Protein AF-A0A161MI00-F1 (afdb_monomer)

Foldseek 3Di:
DADPFKDKDKDDDPDPCCVPPHDMDMDMDGGPDPVRVVVVVVVVCVCPDPPHDDPDDDPD

Secondary structure (DSSP, 8-state):
-B-SSEEEEES--S-TTHHHHS---EEEEESS-HHHHHHHHHHHHHHTSTT---TT----

Radius of gyration: 14.93 Å; Cα contacts (8 Å, |Δi|>4): 58; chains: 1; bounding box: 22×39×33 Å

Organism: Triatoma infestans (NCBI:txid30076)

Nearest PDB structures (foldseek):
  8v07-assembly2_C  TM=9.168E-01  e=4.746E-04  Mus musculus
  8ove-assembly1_AR  TM=3.238E-01  e=2.416E+00  Trypanosoma brucei brucei
  8ova-assembly1_AR  TM=3.071E-01  e=3.428E+00  Trypanosoma brucei brucei

Mean predicted aligned error: 5.07 Å

pLDDT: mean 91.15, std 10.25, range [47.44, 98.06]

Sequence (60 aa):
MVTDNTAYIGTSNWVGDYFTRTGGVGVITAGNTTLRSQLENIFLRDWNSEFSYPIYLTEK

InterPr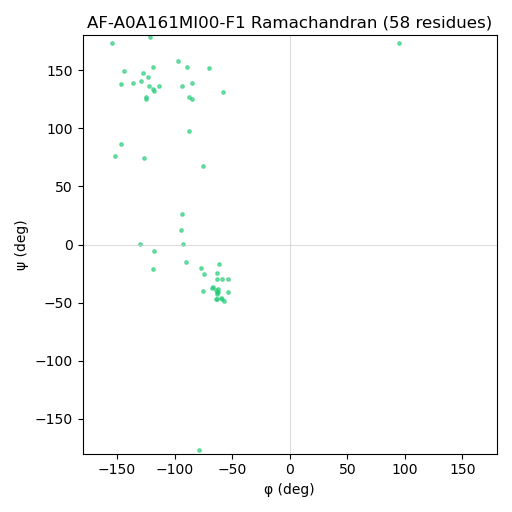o domains:
  IPR050874 Diverse function phospholipase D-related protein [PTHR10185] (1-56)

Structure (mmCIF, N/CA/C/O backbone):
data_AF-A0A161MI00-F1
#
_entry.id   AF-A0A161MI00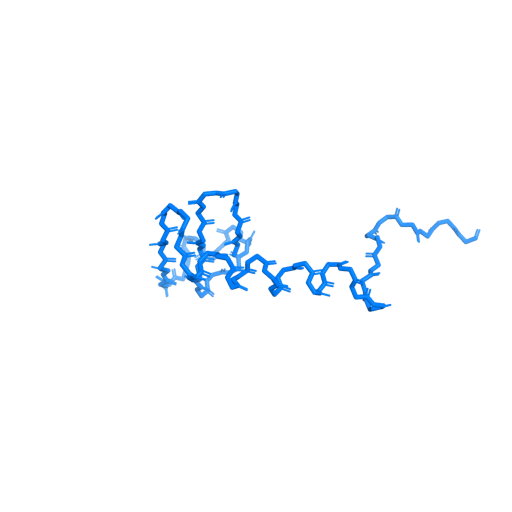-F1
#
loop_
_atom_site.group_PDB
_atom_site.id
_atom_site.type_symbol
_atom_site.label_atom_id
_atom_site.label_alt_id
_atom_site.label_comp_id
_atom_site.label_asym_id
_atom_site.label_entity_id
_atom_site.label_seq_id
_atom_site.pdbx_PDB_ins_code
_atom_site.Cartn_x
_atom_site.Cartn_y
_atom_site.Cartn_z
_atom_site.occupancy
_atom_site.B_iso_or_equiv
_atom_site.auth_seq_id
_atom_site.auth_comp_id
_atom_site.auth_asym_id
_atom_site.auth_atom_id
_atom_site.pdbx_PDB_model_num
ATOM 1 N N . MET A 1 1 ? -0.442 -0.449 -0.998 1.00 92.88 1 MET A N 1
ATOM 2 C CA . MET A 1 1 ? -1.837 -0.252 -1.458 1.00 92.88 1 MET A CA 1
ATOM 3 C C . MET A 1 1 ? -2.754 -0.469 -0.274 1.00 92.88 1 MET A C 1
ATOM 5 O O . MET A 1 1 ? -2.482 -1.349 0.535 1.00 92.88 1 MET A O 1
ATOM 9 N N . VAL A 1 2 ? -3.811 0.324 -0.162 1.00 96.75 2 VAL A N 1
ATOM 10 C CA . VAL A 1 2 ? -4.802 0.199 0.906 1.00 96.75 2 VAL A CA 1
ATOM 11 C C . VAL A 1 2 ? -6.194 0.334 0.301 1.00 96.75 2 VAL A C 1
ATOM 13 O O . VAL A 1 2 ? -6.400 1.120 -0.616 1.00 96.75 2 VAL A O 1
ATOM 16 N N . THR A 1 3 ? -7.114 -0.491 0.778 1.00 96.19 3 THR A N 1
ATOM 17 C CA . THR A 1 3 ? -8.554 -0.445 0.491 1.00 96.19 3 THR A CA 1
ATOM 18 C C . THR A 1 3 ? -9.292 -0.284 1.814 1.00 96.19 3 THR A C 1
ATOM 20 O O . THR A 1 3 ? -8.656 -0.326 2.871 1.00 96.19 3 THR A O 1
ATOM 23 N N . ASP A 1 4 ? -10.617 -0.182 1.788 1.00 95.00 4 ASP A N 1
ATOM 24 C CA . ASP A 1 4 ? -11.460 -0.071 2.987 1.00 95.00 4 ASP A CA 1
ATOM 25 C C . ASP A 1 4 ? -11.223 -1.198 4.008 1.00 95.00 4 ASP A C 1
ATOM 27 O O . ASP A 1 4 ? -11.339 -0.983 5.210 1.00 95.00 4 ASP A O 1
ATOM 31 N N . ASN A 1 5 ? -10.831 -2.395 3.551 1.00 96.69 5 ASN A N 1
ATOM 32 C CA . ASN A 1 5 ? -10.704 -3.577 4.410 1.00 96.69 5 ASN A CA 1
ATOM 33 C C . ASN A 1 5 ? -9.363 -4.322 4.284 1.00 96.69 5 ASN A C 1
ATOM 35 O O . ASN A 1 5 ? -9.174 -5.374 4.892 1.00 96.69 5 ASN A O 1
ATOM 39 N N . THR A 1 6 ? -8.428 -3.872 3.449 1.00 97.44 6 THR A N 1
ATOM 40 C CA . THR A 1 6 ? -7.195 -4.633 3.182 1.00 97.44 6 THR A CA 1
ATOM 41 C C . THR A 1 6 ? -6.011 -3.715 2.941 1.00 97.44 6 THR A C 1
ATOM 43 O O . THR A 1 6 ? -6.125 -2.723 2.220 1.00 97.44 6 THR A O 1
ATOM 46 N N . ALA A 1 7 ? -4.867 -4.075 3.516 1.00 97.44 7 ALA A N 1
ATOM 47 C CA . ALA A 1 7 ? -3.576 -3.462 3.250 1.00 97.44 7 ALA A CA 1
ATOM 48 C C . ALA A 1 7 ? -2.646 -4.461 2.557 1.00 97.44 7 ALA A C 1
ATOM 50 O O . ALA A 1 7 ? -2.552 -5.625 2.944 1.00 97.44 7 ALA A O 1
ATOM 51 N N . TYR A 1 8 ? -1.947 -3.978 1.533 1.00 96.38 8 TYR A N 1
ATOM 52 C CA . TYR A 1 8 ? -0.916 -4.708 0.806 1.00 96.38 8 TYR A CA 1
ATOM 53 C C . TYR A 1 8 ? 0.383 -3.906 0.810 1.00 96.38 8 TYR A C 1
ATOM 55 O O . TYR A 1 8 ? 0.407 -2.737 0.393 1.00 96.38 8 TYR A O 1
ATOM 63 N N . ILE A 1 9 ? 1.460 -4.558 1.236 1.00 96.25 9 ILE A N 1
ATOM 64 C CA . ILE A 1 9 ? 2.829 -4.045 1.192 1.00 96.25 9 ILE A CA 1
ATOM 65 C C . ILE A 1 9 ? 3.656 -5.076 0.434 1.00 96.25 9 ILE A C 1
ATOM 67 O O . ILE A 1 9 ? 3.665 -6.245 0.806 1.00 96.25 9 ILE A O 1
ATOM 71 N N . GLY A 1 10 ? 4.354 -4.662 -0.617 1.00 94.94 10 GLY A N 1
ATOM 72 C CA . GLY A 1 10 ? 5.193 -5.564 -1.394 1.00 94.94 10 GLY A CA 1
ATOM 73 C C . GLY A 1 10 ? 6.320 -4.836 -2.100 1.00 94.94 10 GLY A C 1
ATOM 74 O O . GLY A 1 10 ? 6.392 -3.608 -2.077 1.00 94.94 10 GLY A O 1
ATOM 75 N N . THR A 1 11 ? 7.207 -5.613 -2.711 1.00 93.75 11 THR A N 1
ATOM 76 C CA . THR A 1 11 ? 8.403 -5.101 -3.396 1.00 93.75 11 THR A CA 1
ATOM 77 C C . THR A 1 11 ? 8.170 -4.784 -4.873 1.00 93.75 11 THR A C 1
ATOM 79 O O . THR A 1 11 ? 8.996 -4.118 -5.489 1.00 93.75 11 THR A O 1
ATOM 82 N N . SER A 1 12 ? 7.072 -5.273 -5.454 1.00 91.88 12 SER A N 1
ATOM 83 C CA . SER A 1 12 ? 6.743 -5.062 -6.865 1.00 91.88 12 SER A CA 1
ATOM 84 C C . SER A 1 12 ? 6.011 -3.740 -7.080 1.00 91.88 12 SER A C 1
ATOM 86 O O . SER A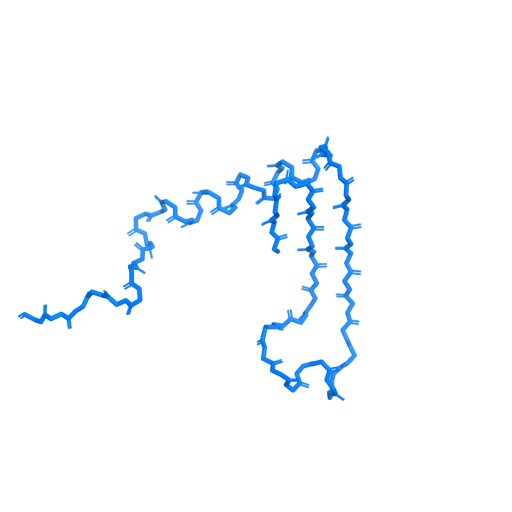 1 12 ? 5.106 -3.384 -6.323 1.00 91.88 12 SER A O 1
ATOM 88 N N . ASN A 1 13 ? 6.377 -3.037 -8.150 1.00 88.56 13 ASN A N 1
ATOM 89 C CA . ASN A 1 13 ? 5.585 -1.931 -8.682 1.00 88.56 13 ASN A CA 1
ATOM 90 C C . ASN A 1 13 ? 4.391 -2.468 -9.512 1.00 88.56 13 ASN A C 1
ATOM 92 O O . ASN A 1 13 ? 4.178 -3.676 -9.610 1.00 88.56 13 ASN A O 1
ATOM 96 N N . TRP A 1 14 ? 3.613 -1.566 -10.120 1.00 88.62 14 TRP A N 1
ATOM 97 C CA . TRP A 1 14 ? 2.449 -1.913 -10.952 1.00 88.62 14 TRP A CA 1
ATOM 98 C C . TRP A 1 14 ? 2.771 -2.032 -12.449 1.00 88.62 14 TRP A C 1
ATOM 100 O O . TRP A 1 14 ? 1.896 -1.828 -13.289 1.00 88.62 14 TRP A O 1
ATOM 110 N N . VAL A 1 15 ? 4.019 -2.355 -12.801 1.00 90.56 15 VAL A N 1
ATOM 111 C CA . VAL A 1 15 ? 4.421 -2.607 -14.192 1.00 90.56 15 VAL A CA 1
ATOM 112 C C . VAL A 1 15 ? 4.338 -4.106 -14.481 1.00 90.56 15 VAL A C 1
ATOM 114 O O . VAL A 1 15 ? 4.739 -4.936 -13.669 1.00 90.56 15 VAL A O 1
ATOM 117 N N . GLY A 1 16 ? 3.788 -4.469 -15.643 1.00 87.31 16 GLY A N 1
ATOM 118 C CA . GLY A 1 16 ? 3.461 -5.860 -15.981 1.00 87.31 16 GLY A CA 1
ATOM 119 C C . GLY A 1 16 ? 4.646 -6.836 -15.956 1.00 87.31 16 GLY A C 1
ATOM 120 O O . GLY A 1 16 ? 4.476 -8.017 -15.652 1.00 87.31 16 GLY A O 1
ATOM 121 N N . ASP A 1 17 ? 5.858 -6.368 -16.242 1.00 89.00 17 ASP A N 1
ATOM 122 C CA . ASP A 1 17 ? 7.053 -7.212 -16.274 1.00 89.00 17 ASP A CA 1
ATOM 123 C C . ASP A 1 17 ? 7.554 -7.617 -14.878 1.00 89.00 17 ASP A C 1
ATOM 125 O O . ASP A 1 17 ? 8.110 -8.708 -14.737 1.00 89.00 17 ASP A O 1
ATOM 129 N N . TYR A 1 18 ? 7.266 -6.844 -13.828 1.00 87.06 18 TYR A N 1
ATOM 130 C CA . TYR A 1 18 ? 7.589 -7.224 -12.447 1.00 87.06 18 TYR A CA 1
ATOM 131 C C . TYR A 1 18 ? 6.848 -8.488 -11.994 1.00 87.06 18 TYR A C 1
ATOM 133 O O . TYR A 1 18 ? 7.390 -9.260 -11.204 1.00 87.06 18 TYR A O 1
ATOM 141 N N . PHE A 1 19 ? 5.655 -8.753 -12.531 1.00 83.44 19 PHE A N 1
ATOM 142 C CA . PHE A 1 19 ? 4.859 -9.937 -12.182 1.00 83.44 19 PHE A CA 1
ATOM 143 C C . PHE A 1 19 ? 5.358 -11.232 -12.828 1.00 83.44 19 PHE A C 1
ATOM 145 O O . PHE A 1 19 ? 5.018 -12.315 -12.361 1.00 83.44 19 PHE A O 1
ATOM 152 N N . THR A 1 20 ? 6.132 -11.138 -13.911 1.00 89.62 20 THR A N 1
ATOM 153 C CA . THR A 1 20 ? 6.542 -12.308 -14.709 1.00 89.62 20 THR A CA 1
ATOM 154 C C . THR A 1 20 ? 8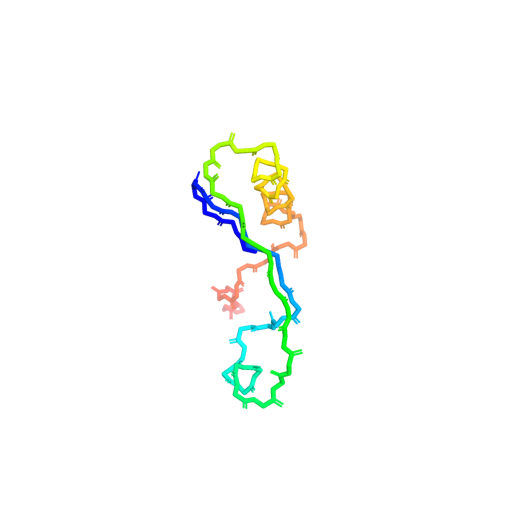.050 -12.519 -14.750 1.00 89.62 20 THR A C 1
ATOM 156 O O . THR A 1 20 ? 8.495 -13.630 -15.026 1.00 89.62 20 THR A O 1
ATOM 159 N N . ARG A 1 21 ? 8.844 -11.474 -14.484 1.00 88.81 21 ARG A N 1
ATOM 160 C CA . ARG A 1 21 ? 10.307 -11.496 -14.640 1.00 88.81 21 ARG A CA 1
ATOM 161 C C . ARG A 1 21 ? 11.081 -11.266 -13.346 1.00 88.81 21 ARG A C 1
ATOM 163 O O . ARG A 1 21 ? 12.304 -11.366 -13.369 1.00 88.81 21 ARG A O 1
ATOM 170 N N . THR A 1 22 ? 10.412 -10.960 -12.232 1.00 88.00 22 THR A N 1
ATOM 171 C CA . THR A 1 22 ? 11.079 -10.697 -10.946 1.00 88.00 22 THR A CA 1
ATOM 172 C C . THR A 1 22 ? 10.509 -11.557 -9.821 1.00 88.00 22 THR A C 1
ATOM 174 O O . THR A 1 22 ? 9.326 -11.887 -9.818 1.00 88.00 22 THR A O 1
ATOM 177 N N . GLY A 1 23 ? 11.360 -11.929 -8.860 1.00 86.00 23 GLY A N 1
ATOM 178 C CA . GLY A 1 23 ? 10.944 -12.586 -7.621 1.00 86.00 23 GLY A CA 1
ATOM 179 C C . GLY A 1 23 ? 10.580 -11.542 -6.571 1.00 86.00 23 GLY A C 1
ATOM 180 O O . GLY A 1 23 ? 11.468 -10.991 -5.924 1.00 86.00 23 GLY A O 1
ATOM 181 N N . GLY A 1 24 ? 9.288 -11.248 -6.430 1.00 89.50 24 GLY A N 1
ATOM 182 C CA . GLY A 1 24 ? 8.773 -10.301 -5.440 1.00 89.50 24 GLY A CA 1
ATOM 183 C C . GLY A 1 24 ? 8.264 -10.983 -4.170 1.00 89.50 24 GLY A C 1
ATOM 184 O O . GLY A 1 24 ? 7.886 -12.153 -4.184 1.00 89.50 24 GLY A O 1
ATOM 185 N N . VAL A 1 25 ? 8.206 -10.224 -3.076 1.00 94.31 25 VAL A N 1
ATOM 186 C CA . VAL A 1 25 ? 7.522 -10.625 -1.840 1.00 94.31 25 VAL A CA 1
ATOM 187 C C . VAL A 1 25 ? 6.471 -9.583 -1.480 1.00 94.31 25 VAL A C 1
ATOM 189 O O . VAL A 1 25 ? 6.663 -8.384 -1.696 1.00 94.31 25 VAL A O 1
ATOM 192 N N . GLY A 1 26 ? 5.351 -10.048 -0.933 1.00 94.25 26 GLY A N 1
ATOM 193 C CA . GLY A 1 26 ? 4.274 -9.195 -0.459 1.00 94.25 26 GLY A CA 1
ATOM 194 C C . GLY A 1 26 ? 3.615 -9.759 0.792 1.00 94.25 26 GLY A C 1
ATOM 195 O O . GLY A 1 26 ? 3.551 -10.972 0.985 1.00 94.25 26 GLY A O 1
ATOM 196 N N . VAL A 1 27 ? 3.121 -8.859 1.635 1.00 95.75 27 VAL A N 1
ATOM 197 C CA . VAL A 1 27 ? 2.332 -9.155 2.829 1.00 95.75 27 VAL A CA 1
ATOM 198 C C . VAL A 1 27 ? 0.964 -8.509 2.665 1.00 95.75 27 VAL A C 1
ATOM 200 O O . VAL A 1 27 ? 0.852 -7.344 2.272 1.00 95.75 27 VAL A O 1
ATOM 203 N N . ILE A 1 28 ? -0.075 -9.282 2.974 1.00 96.31 28 ILE A N 1
ATOM 204 C CA . ILE A 1 28 ? -1.469 -8.850 2.942 1.00 96.31 28 ILE A CA 1
ATOM 205 C C . ILE A 1 28 ? -2.031 -8.954 4.356 1.00 96.31 28 ILE A C 1
ATOM 207 O O . ILE A 1 28 ? -1.889 -9.990 5.006 1.00 96.31 28 ILE A O 1
ATOM 211 N N . THR A 1 29 ? -2.706 -7.902 4.812 1.00 96.69 29 THR A N 1
ATOM 212 C CA . THR A 1 29 ? -3.549 -7.952 6.010 1.00 96.69 29 THR A CA 1
ATOM 213 C C . THR A 1 29 ? -4.972 -7.548 5.657 1.00 96.69 29 THR A C 1
ATOM 215 O O . THR A 1 29 ? -5.190 -6.589 4.918 1.00 96.69 29 THR A O 1
ATOM 218 N N . ALA A 1 30 ? -5.948 -8.291 6.175 1.00 95.06 30 ALA A N 1
ATOM 219 C CA . ALA A 1 30 ? -7.369 -8.060 5.942 1.00 95.06 30 ALA A CA 1
ATOM 220 C C . ALA A 1 30 ? -8.093 -7.769 7.262 1.00 95.06 30 ALA A C 1
ATOM 222 O O . ALA A 1 30 ? -7.667 -8.229 8.324 1.00 95.06 30 ALA A O 1
ATOM 223 N N . GLY A 1 31 ? -9.191 -7.021 7.191 1.00 93.25 31 GLY A N 1
ATOM 224 C CA . GLY A 1 31 ? -9.920 -6.541 8.358 1.00 93.25 31 GLY A CA 1
ATOM 225 C C . GLY A 1 31 ? -9.516 -5.127 8.776 1.00 93.25 31 GLY A C 1
ATOM 226 O O . GLY A 1 31 ? -8.535 -4.550 8.292 1.00 93.25 31 GLY A O 1
ATOM 227 N N . ASN A 1 32 ? -10.248 -4.592 9.754 1.00 87.69 32 ASN A N 1
ATOM 228 C CA . ASN A 1 32 ? -9.930 -3.327 10.414 1.00 87.69 32 ASN A CA 1
ATOM 229 C C . ASN A 1 32 ? -8.756 -3.504 11.398 1.00 87.69 32 ASN A C 1
ATOM 231 O O . ASN A 1 32 ? -8.922 -3.494 12.616 1.00 87.69 32 ASN A O 1
ATOM 235 N N . THR A 1 33 ? -7.570 -3.771 10.854 1.00 95.19 33 THR A N 1
ATOM 236 C CA . THR A 1 33 ? -6.334 -3.947 11.627 1.00 95.19 33 THR A CA 1
ATOM 237 C C . THR A 1 33 ? -5.620 -2.616 11.822 1.00 95.19 33 THR A C 1
ATOM 239 O O . THR A 1 33 ? -5.671 -1.746 10.953 1.00 95.19 33 THR A O 1
ATOM 242 N N . THR A 1 34 ? -4.855 -2.488 12.910 1.00 96.44 34 THR A N 1
ATOM 243 C CA . THR A 1 34 ? -4.023 -1.300 13.161 1.00 96.44 34 THR A CA 1
ATOM 244 C C . THR A 1 34 ? -3.098 -0.989 11.986 1.00 96.44 34 THR A C 1
ATOM 246 O O . THR A 1 34 ? -2.973 0.169 11.597 1.00 96.44 34 THR A O 1
ATOM 249 N N . LEU A 1 35 ? -2.493 -2.015 11.373 1.00 96.31 35 LEU A N 1
ATOM 250 C CA . LEU A 1 35 ? -1.624 -1.836 10.208 1.00 96.31 35 LEU A CA 1
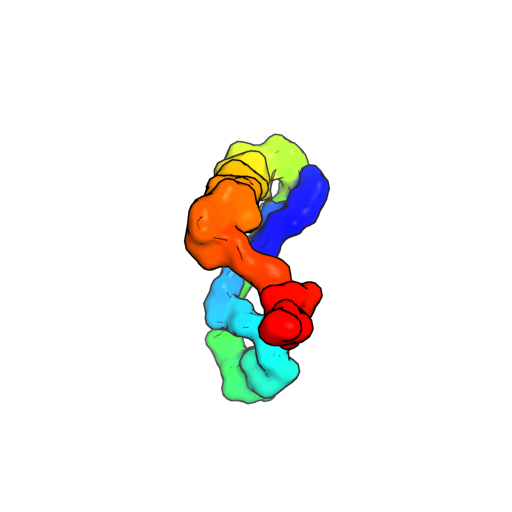ATOM 251 C C . LEU A 1 35 ? -2.388 -1.262 9.007 1.00 96.31 35 LEU A C 1
ATOM 253 O O . LEU A 1 35 ? -1.872 -0.383 8.320 1.00 96.31 35 LEU A O 1
ATOM 257 N N . ARG A 1 36 ? -3.624 -1.721 8.765 1.00 96.88 36 ARG A N 1
ATOM 258 C CA . ARG A 1 36 ? -4.461 -1.194 7.679 1.00 96.88 36 ARG A CA 1
ATOM 259 C C . ARG A 1 36 ? -4.789 0.281 7.904 1.00 96.88 36 ARG A C 1
ATOM 261 O O . ARG A 1 36 ? -4.598 1.072 6.984 1.00 96.88 36 ARG A O 1
ATOM 268 N N . SER A 1 37 ? -5.208 0.659 9.113 1.00 97.38 37 SER A N 1
ATOM 269 C CA . SER A 1 37 ? -5.511 2.059 9.452 1.00 97.38 37 SER A CA 1
ATOM 270 C C . SER A 1 37 ? -4.272 2.959 9.375 1.00 97.38 37 SER A C 1
ATOM 272 O O . SER A 1 37 ? -4.342 4.083 8.887 1.00 97.38 37 SER A O 1
ATOM 274 N N . GLN A 1 38 ? -3.106 2.472 9.810 1.00 97.31 38 GLN A N 1
ATOM 275 C CA . GLN A 1 38 ? -1.847 3.215 9.685 1.00 97.31 38 GLN A CA 1
ATOM 276 C C . GLN A 1 38 ? -1.469 3.457 8.222 1.00 97.31 38 GLN A C 1
ATOM 278 O O . GLN A 1 38 ? -1.061 4.563 7.867 1.00 97.31 38 GLN A O 1
ATOM 283 N N . LEU A 1 39 ? -1.627 2.444 7.367 1.00 97.44 39 LEU A N 1
ATOM 284 C CA . LEU A 1 39 ? -1.321 2.573 5.946 1.00 97.44 39 LEU A CA 1
ATOM 285 C C . LEU A 1 39 ? -2.287 3.534 5.233 1.00 97.44 39 LEU A C 1
ATOM 287 O O . LEU A 1 39 ? -1.850 4.302 4.378 1.00 97.44 39 LEU A O 1
ATOM 291 N N . GLU A 1 40 ? -3.569 3.534 5.607 1.00 97.44 40 GLU A N 1
ATOM 292 C CA . GLU A 1 40 ? -4.553 4.526 5.148 1.00 97.44 40 GLU A CA 1
ATOM 293 C C . GLU A 1 40 ? -4.147 5.953 5.525 1.00 97.44 40 GLU A C 1
ATOM 295 O O . GLU A 1 40 ? -4.150 6.834 4.669 1.00 97.44 40 GLU A O 1
ATOM 300 N N . ASN A 1 41 ? -3.719 6.181 6.768 1.00 98.06 41 ASN A N 1
ATOM 301 C CA . ASN A 1 41 ? -3.284 7.508 7.206 1.00 98.06 41 ASN A CA 1
ATOM 302 C C . ASN A 1 41 ? -2.066 8.018 6.418 1.00 98.06 41 ASN A C 1
ATOM 304 O O . ASN A 1 41 ? -2.009 9.200 6.083 1.00 98.06 41 ASN A O 1
ATOM 308 N N . ILE A 1 42 ? -1.107 7.142 6.093 1.00 97.69 42 ILE A N 1
ATOM 309 C CA . ILE A 1 42 ? 0.040 7.498 5.240 1.00 97.69 42 ILE A CA 1
ATOM 310 C C . ILE A 1 42 ? -0.440 7.856 3.831 1.00 97.69 42 ILE A C 1
ATOM 312 O O . ILE A 1 42 ? -0.047 8.893 3.302 1.00 97.69 42 ILE A O 1
ATOM 316 N N . PHE A 1 43 ? -1.323 7.036 3.251 1.00 96.81 43 PHE A N 1
ATOM 317 C CA . PHE A 1 43 ? -1.901 7.314 1.938 1.00 96.81 43 PHE A CA 1
ATOM 318 C C . PHE A 1 43 ? -2.609 8.676 1.911 1.00 96.81 43 PHE A C 1
ATOM 320 O O . PHE A 1 43 ? -2.332 9.481 1.029 1.00 96.81 43 PHE A O 1
ATOM 327 N N . LEU A 1 44 ? -3.469 8.968 2.891 1.00 97.75 44 LEU A N 1
ATOM 328 C CA . LEU A 1 44 ? -4.210 10.231 2.963 1.00 97.75 44 LEU A CA 1
ATOM 329 C C . LEU A 1 44 ? -3.302 11.442 3.202 1.00 97.75 44 LEU A C 1
ATOM 331 O O . LEU A 1 44 ? -3.571 12.506 2.644 1.00 97.75 44 LEU A O 1
ATOM 335 N N . ARG A 1 45 ? -2.235 11.295 4.000 1.00 97.81 45 ARG A N 1
ATOM 336 C CA . ARG A 1 45 ? -1.221 12.344 4.188 1.00 97.81 45 ARG A CA 1
ATOM 337 C C . ARG A 1 45 ? -0.575 12.720 2.856 1.00 97.81 45 ARG A C 1
ATOM 339 O O . ARG A 1 45 ? -0.447 13.903 2.563 1.00 97.81 45 ARG A O 1
ATOM 346 N N . ASP A 1 46 ? -0.175 11.722 2.071 1.00 97.19 46 ASP A N 1
ATOM 347 C CA . ASP A 1 46 ? 0.533 11.942 0.807 1.00 97.19 46 ASP A CA 1
ATOM 348 C C . ASP A 1 46 ? -0.423 12.426 -0.288 1.00 97.19 46 ASP A C 1
ATOM 350 O O . ASP A 1 46 ? -0.101 13.352 -1.029 1.00 97.19 46 ASP A O 1
ATOM 354 N N . TRP A 1 47 ? -1.632 11.863 -0.345 1.00 95.69 47 TRP A N 1
ATOM 355 C CA . TRP A 1 47 ? -2.651 12.225 -1.329 1.00 95.69 47 TRP A CA 1
ATOM 356 C C . TRP A 1 47 ? -3.107 13.683 -1.205 1.00 95.69 47 TRP A C 1
ATOM 358 O O . TR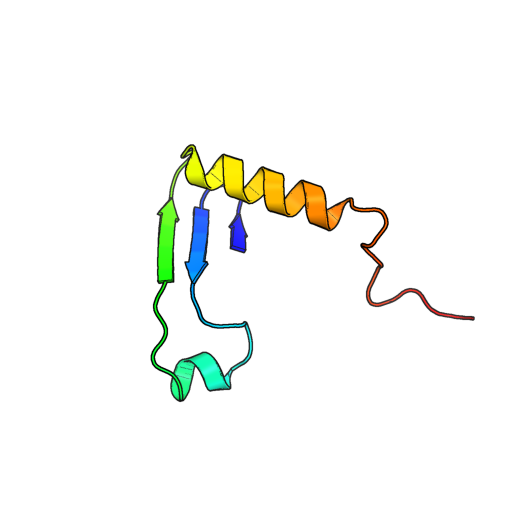P A 1 47 ? -3.272 14.357 -2.220 1.00 95.69 47 TRP A O 1
ATOM 368 N N . ASN A 1 48 ? -3.276 14.171 0.029 1.00 96.44 48 ASN A N 1
ATOM 369 C CA . ASN A 1 48 ? -3.694 15.546 0.330 1.00 96.44 48 ASN A CA 1
ATOM 370 C C . ASN A 1 48 ? -2.509 16.498 0.585 1.00 96.44 48 ASN A C 1
ATOM 372 O O . ASN A 1 48 ? -2.701 17.592 1.114 1.00 96.44 48 ASN A O 1
ATOM 376 N N . SER A 1 49 ? -1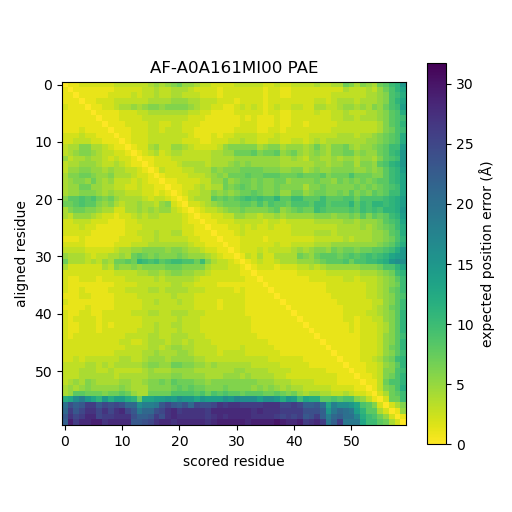.283 16.078 0.267 1.00 97.12 49 SER A N 1
ATOM 377 C CA . SER A 1 49 ? -0.084 16.899 0.437 1.00 97.12 49 SER A CA 1
ATOM 378 C C . SER A 1 49 ? -0.051 18.068 -0.555 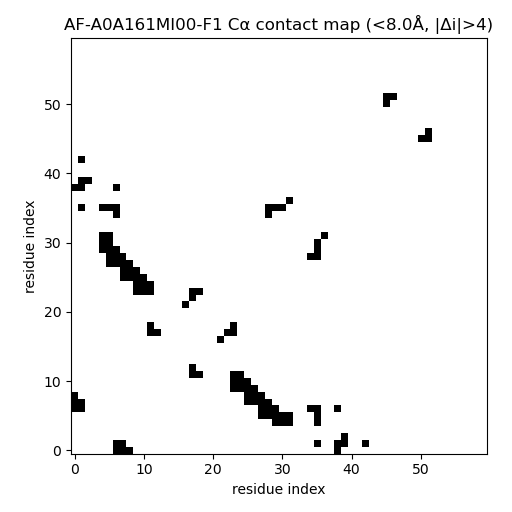1.00 97.12 49 SER A C 1
ATOM 380 O O . SER A 1 49 ? -0.532 17.947 -1.678 1.00 97.12 49 SER A O 1
ATOM 382 N N . GLU A 1 50 ? 0.609 19.171 -0.188 1.00 96.94 50 GLU A N 1
ATOM 383 C CA . GLU A 1 50 ? 0.888 20.308 -1.086 1.00 96.94 50 GLU A CA 1
ATOM 384 C C . GLU A 1 50 ? 1.751 19.939 -2.309 1.00 96.94 50 GLU A C 1
ATOM 386 O O . GLU A 1 50 ? 1.791 20.678 -3.292 1.00 96.94 50 GLU A O 1
ATOM 391 N N . PHE A 1 51 ? 2.422 18.784 -2.254 1.00 95.31 51 PHE A N 1
ATOM 392 C CA . PHE A 1 51 ? 3.225 18.224 -3.344 1.00 95.31 51 PHE A CA 1
ATOM 393 C C . PHE A 1 51 ? 2.438 17.258 -4.249 1.00 95.31 51 PHE A C 1
ATOM 395 O O . PHE A 1 51 ? 3.008 16.689 -5.180 1.00 95.31 51 PHE A O 1
ATOM 402 N N . SER A 1 52 ? 1.150 17.034 -3.970 1.00 94.75 52 SER A N 1
ATOM 403 C CA . SER A 1 52 ? 0.264 16.205 -4.788 1.00 94.75 52 SER A CA 1
ATOM 404 C C . SER A 1 52 ? -0.376 17.054 -5.885 1.00 94.75 52 SER A C 1
ATOM 406 O O . SER A 1 52 ? -0.985 18.087 -5.608 1.00 94.75 52 SER A O 1
ATOM 408 N N . TYR A 1 53 ? -0.258 16.614 -7.140 1.00 93.31 53 TYR A N 1
ATOM 409 C CA . TYR A 1 53 ? -0.815 17.315 -8.298 1.00 93.31 53 TYR A CA 1
ATOM 410 C C . TYR A 1 53 ? -1.639 16.360 -9.168 1.00 93.31 53 TYR A C 1
ATOM 412 O O . TYR A 1 53 ? -1.221 15.218 -9.391 1.00 93.31 53 TYR A O 1
ATOM 420 N N . PRO A 1 54 ? -2.788 16.803 -9.711 1.00 90.38 54 PRO A N 1
ATOM 421 C CA . PRO A 1 54 ? -3.532 16.026 -10.693 1.00 90.38 54 PRO A CA 1
ATOM 422 C C . PRO A 1 54 ? -2.669 15.718 -11.920 1.00 90.38 54 PRO A C 1
ATOM 424 O O . PRO A 1 54 ? -2.075 16.615 -12.513 1.00 90.38 54 PRO A O 1
ATOM 427 N N . ILE A 1 55 ? -2.649 14.451 -12.343 1.00 86.75 55 ILE A N 1
ATOM 428 C CA . ILE A 1 55 ? -1.883 14.002 -13.522 1.00 86.75 55 ILE A CA 1
ATOM 429 C C . ILE A 1 55 ? -2.389 14.675 -14.811 1.00 86.75 55 ILE A C 1
ATOM 431 O O . ILE A 1 55 ? -1.632 14.852 -15.761 1.00 86.75 55 ILE A O 1
ATOM 435 N N . TYR A 1 56 ? -3.651 15.105 -14.825 1.00 81.31 56 TYR A N 1
ATOM 436 C CA . TYR A 1 56 ? -4.258 15.817 -15.942 1.00 81.31 56 TYR A CA 1
ATOM 437 C C . TYR A 1 56 ? -4.886 17.128 -15.477 1.00 81.31 56 TYR A C 1
ATOM 439 O O . TYR A 1 56 ? -6.103 17.225 -15.394 1.00 81.31 56 TYR A O 1
ATOM 447 N N . LEU A 1 57 ? -4.060 18.131 -15.184 1.00 65.62 57 LEU A N 1
ATOM 448 C CA . LEU A 1 57 ? -4.434 19.546 -15.271 1.00 65.62 57 LEU A CA 1
ATOM 449 C C . LEU A 1 57 ? -3.199 20.356 -15.689 1.00 65.62 57 LEU A C 1
ATOM 451 O O . LEU A 1 57 ? -2.432 20.851 -14.870 1.00 65.62 57 LEU A O 1
ATOM 455 N N . THR A 1 58 ? -2.988 20.446 -16.999 1.00 56.56 58 THR A N 1
ATOM 456 C CA . THR A 1 58 ? -2.174 21.490 -17.636 1.00 56.56 58 THR A CA 1
ATOM 457 C C . THR A 1 58 ? -2.718 21.708 -19.047 1.00 56.56 58 THR A C 1
ATOM 4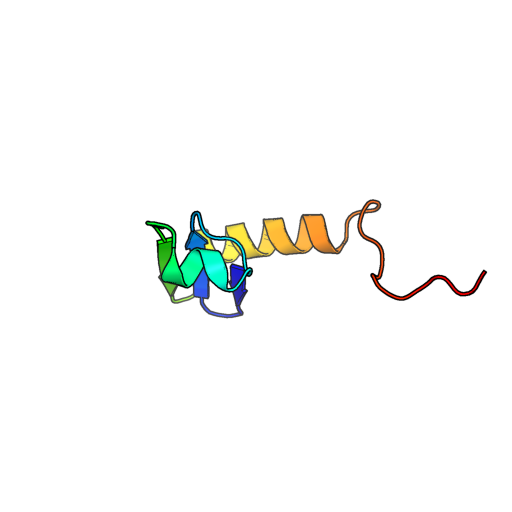59 O O . THR A 1 58 ? -2.153 21.253 -20.035 1.00 56.56 58 THR A O 1
ATOM 462 N N . GLU A 1 59 ? -3.849 22.403 -19.147 1.00 56.12 59 GLU A N 1
ATOM 463 C CA . GLU A 1 59 ? -3.965 23.385 -20.224 1.00 56.12 59 GLU A CA 1
ATOM 464 C C . GLU A 1 59 ? -3.318 24.663 -19.682 1.00 56.12 59 GLU A C 1
ATOM 466 O O . GLU A 1 59 ? -3.591 25.066 -18.550 1.00 56.12 59 GLU A O 1
ATOM 471 N N . LYS A 1 60 ? -2.347 25.184 -20.435 1.00 47.44 60 LYS A N 1
ATOM 472 C CA . LYS A 1 60 ? -1.632 26.426 -20.123 1.00 47.44 60 LYS A CA 1
ATOM 473 C C . LYS A 1 60 ? -2.563 27.629 -20.135 1.00 47.44 60 LYS A C 1
ATOM 475 O O . LYS A 1 60 ? -3.450 27.653 -21.015 1.00 47.44 60 LYS A O 1
#

Solvent-accessible surface area (backbone atoms only — not comparable to full-atom values): 3897 Å² total; per-residue (Å²): 94,68,56,99,46,36,26,43,52,61,72,59,70,96,51,77,58,47,78,76,75,49,94,69,58,71,52,78,49,72,49,96,38,72,67,35,56,52,50,43,52,52,50,53,54,54,66,72,30,94,88,48,73,72,95,85,76,79,83,132